Protein AF-A0A7S1UVI8-F1 (afdb_monomer_lite)

pLDDT: mean 78.13, std 18.06, range [33.91, 96.12]

Secondary structure (DSSP, 8-state):
-EE-HHHHHT-HHHHHHTS-HHHHHH-SS-S-EE-GGGHHHHHHHHHHHHHHSSHHHHHHHTTHHHHHHHHHHHT-HHHHHHHHHHH-TTS-HHHHHHHHHHHHHHHHHHHHHHHHHHHHHHHTSTTSTT--SS-HHHHHHHHHHHHHHHHHHHS--S---------------

Organism: NCBI:txid210454

Radius of gyration: 31.73 Å; chains: 1; bounding box: 91×33×79 Å

Foldseek 3Di:
DFDAPVVQVVVPCCCVPPADPVNVVVCPRPDTGDDPLCVVLVVVLVVLLDVQQALVLCVVQPPCSLVVSLVVSLPDPVSLVSQVVSVDDPDDPVVSNVVVNVVSVVVNVVVNVVNVVVSCCADVDCPHPPRDVDDPVVVVVVVVVVVVVVVCVVPPPDDDDDDDDDDDDDDDD

Sequence (173 aa):
MRVFHDRAVLDEEYMRECYSLFHRMINNGWLTLVSKALFPFGRNLMRKIRDVCNDKAIRQHGNQSSIKAFEQLMGDSQLEEQFYLAHGDGVGRPLKRKVYCKLVKKVFHARFGAEFDKFKEKHTGRHVKGCQDLPFRLQLRAMTQKGTVENAKRHGHGEDDNDKKRPAKRKKG

Structure (mmCIF, N/CA/C/O backbone):
data_AF-A0A7S1UVI8-F1
#
_entry.id   AF-A0A7S1UVI8-F1
#
loop_
_atom_site.group_PDB
_atom_site.id
_atom_site.type_symbol
_atom_site.label_atom_id
_atom_site.label_alt_id
_atom_site.label_comp_id
_atom_site.label_asym_id
_atom_site.label_entity_id
_atom_site.label_seq_id
_atom_site.pdbx_PDB_ins_code
_atom_site.Cartn_x
_atom_site.Cartn_y
_atom_site.Cartn_z
_atom_site.occupancy
_atom_site.B_iso_or_equiv
_atom_site.auth_seq_id
_atom_site.auth_comp_id
_atom_site.auth_asym_id
_atom_site.auth_atom_id
_atom_site.pdbx_PDB_model_num
ATOM 1 N N . MET A 1 1 ? 7.425 3.799 -14.197 1.00 76.56 1 MET A N 1
ATOM 2 C CA . MET A 1 1 ? 6.435 3.014 -13.414 1.00 76.56 1 MET A CA 1
ATOM 3 C C . MET A 1 1 ? 5.403 2.318 -14.281 1.00 76.56 1 MET A C 1
ATOM 5 O O . MET A 1 1 ? 5.072 1.193 -13.953 1.00 76.56 1 MET A O 1
ATOM 9 N N . ARG A 1 2 ? 4.863 2.959 -15.322 1.00 83.56 2 ARG A N 1
ATOM 10 C CA . ARG A 1 2 ? 3.856 2.341 -16.189 1.00 83.56 2 ARG A CA 1
ATOM 11 C C . ARG A 1 2 ? 4.488 1.359 -17.181 1.00 83.56 2 ARG A C 1
ATOM 13 O O . ARG A 1 2 ? 5.588 1.617 -17.661 1.00 83.56 2 ARG A O 1
ATOM 20 N N . VAL A 1 3 ? 3.773 0.282 -17.481 1.00 82.81 3 VAL A N 1
ATOM 21 C CA . VAL A 1 3 ? 4.063 -0.662 -18.568 1.00 82.81 3 VAL A CA 1
ATOM 22 C C . VAL A 1 3 ? 2.947 -0.541 -19.604 1.00 82.81 3 VAL A C 1
ATOM 24 O O . VAL A 1 3 ? 1.803 -0.242 -19.256 1.00 82.81 3 VAL A O 1
ATOM 27 N N . PHE A 1 4 ? 3.286 -0.698 -20.880 1.00 82.00 4 PHE A N 1
ATOM 28 C CA . PHE A 1 4 ? 2.301 -0.720 -21.956 1.00 82.00 4 PHE A CA 1
ATOM 29 C C . PHE A 1 4 ? 1.754 -2.137 -22.150 1.00 82.00 4 PHE A C 1
ATOM 31 O O . PHE A 1 4 ? 2.448 -3.118 -21.888 1.00 82.00 4 PHE A O 1
ATOM 38 N N . HIS A 1 5 ? 0.488 -2.240 -22.549 1.00 81.81 5 HIS A N 1
ATOM 39 C CA . HIS A 1 5 ? -0.203 -3.524 -22.638 1.00 81.81 5 HIS A CA 1
ATOM 40 C C . HIS A 1 5 ? 0.432 -4.467 -23.667 1.00 81.81 5 HIS A C 1
ATOM 42 O O . HIS A 1 5 ? 0.654 -5.631 -23.357 1.00 81.81 5 HIS A O 1
ATOM 48 N N . ASP A 1 6 ? 0.800 -3.936 -24.831 1.00 82.75 6 ASP A N 1
ATOM 49 C CA . ASP A 1 6 ? 1.544 -4.631 -25.888 1.00 82.75 6 ASP A CA 1
ATOM 50 C C . ASP A 1 6 ? 2.817 -5.311 -25.361 1.00 82.75 6 ASP A C 1
ATOM 52 O O . ASP A 1 6 ? 3.068 -6.472 -25.658 1.00 82.75 6 ASP A O 1
ATOM 56 N N . ARG A 1 7 ? 3.586 -4.628 -24.507 1.00 82.31 7 ARG A N 1
ATOM 57 C CA . ARG A 1 7 ? 4.802 -5.183 -23.896 1.00 82.31 7 ARG A CA 1
ATOM 58 C C . ARG A 1 7 ? 4.503 -6.180 -22.787 1.00 82.31 7 ARG A C 1
ATOM 60 O O . ARG A 1 7 ? 5.227 -7.153 -22.636 1.00 82.31 7 ARG A O 1
ATOM 6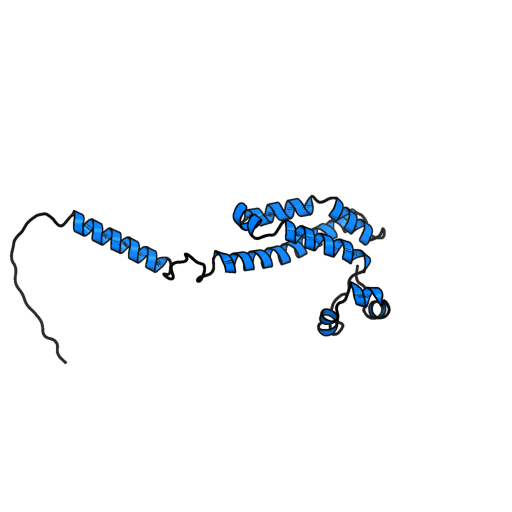7 N N . ALA A 1 8 ? 3.461 -5.931 -22.000 1.00 84.56 8 ALA A N 1
ATOM 68 C CA . ALA A 1 8 ? 3.094 -6.799 -20.889 1.00 84.56 8 ALA A CA 1
ATOM 69 C C . ALA A 1 8 ? 2.558 -8.156 -21.357 1.00 84.56 8 ALA A C 1
ATOM 71 O O . ALA A 1 8 ? 2.849 -9.159 -20.722 1.00 84.56 8 ALA A O 1
ATOM 72 N N . VAL A 1 9 ? 1.793 -8.198 -22.454 1.00 84.75 9 VAL A N 1
ATOM 73 C CA . VAL A 1 9 ? 1.234 -9.448 -23.001 1.00 84.75 9 VAL A CA 1
ATOM 74 C C . VAL A 1 9 ? 2.329 -10.385 -23.515 1.00 84.75 9 VAL A C 1
ATOM 76 O O . VAL A 1 9 ? 2.151 -11.598 -23.465 1.00 84.75 9 VAL A O 1
ATOM 79 N N . LEU A 1 10 ? 3.463 -9.833 -23.954 1.00 88.12 10 LEU A N 1
ATOM 80 C CA . LEU A 1 10 ? 4.633 -10.597 -24.393 1.00 88.12 10 LEU A CA 1
ATOM 81 C C . LEU A 1 10 ? 5.492 -11.120 -23.227 1.00 88.12 10 LEU A C 1
ATOM 83 O O . LEU A 1 10 ? 6.347 -11.974 -23.439 1.00 88.12 10 LEU A O 1
ATOM 87 N N . ASP A 1 11 ? 5.287 -10.618 -22.006 1.00 89.75 11 ASP A N 1
ATOM 88 C CA . ASP A 1 11 ? 6.005 -11.045 -20.803 1.00 89.75 11 ASP A CA 1
ATOM 89 C C . ASP A 1 11 ? 5.161 -12.080 -20.039 1.00 89.75 11 ASP A C 1
ATOM 91 O O . ASP A 1 11 ? 4.294 -11.745 -19.225 1.00 89.75 11 ASP A O 1
ATOM 95 N N . GLU A 1 12 ? 5.398 -13.365 -20.319 1.00 89.81 12 GLU A N 1
ATOM 96 C CA . GLU A 1 12 ? 4.655 -14.473 -19.703 1.00 89.81 12 GLU A CA 1
ATOM 97 C C . GLU A 1 12 ? 4.730 -14.457 -18.171 1.00 89.81 12 GLU A C 1
ATOM 99 O O . GLU A 1 12 ? 3.744 -14.741 -17.482 1.00 89.81 12 GLU A O 1
ATOM 104 N N . GLU A 1 13 ? 5.887 -14.091 -17.620 1.00 90.44 13 GLU A N 1
ATOM 105 C CA . GLU A 1 13 ? 6.100 -14.032 -16.179 1.00 90.44 13 GLU A CA 1
ATOM 106 C C . GLU A 1 13 ? 5.288 -12.892 -15.557 1.00 90.44 13 GLU A C 1
ATOM 108 O O . GLU A 1 13 ? 4.623 -13.078 -14.535 1.00 90.44 13 GLU A O 1
ATOM 113 N N . TYR A 1 14 ? 5.251 -11.725 -16.203 1.00 90.19 14 TYR A N 1
ATOM 114 C CA . TYR A 1 14 ? 4.387 -10.620 -15.800 1.00 90.19 14 TYR A CA 1
ATOM 115 C C . TYR A 1 14 ? 2.908 -11.011 -15.829 1.00 90.19 14 TYR A C 1
ATOM 117 O O . TYR A 1 14 ? 2.171 -10.761 -14.870 1.00 90.19 14 TYR A O 1
ATOM 125 N N . MET A 1 15 ? 2.461 -11.653 -16.905 1.00 88.25 15 MET A N 1
ATOM 126 C CA . MET A 1 15 ? 1.067 -12.072 -17.055 1.00 88.25 15 MET A CA 1
ATOM 127 C C . MET A 1 15 ? 0.660 -13.093 -15.992 1.00 88.25 15 MET A C 1
ATOM 129 O O . MET A 1 15 ? -0.465 -13.054 -15.493 1.00 88.25 15 MET A O 1
ATOM 133 N N . ARG A 1 16 ? 1.579 -13.976 -15.599 1.00 88.00 16 ARG A N 1
ATOM 134 C CA . ARG A 1 16 ? 1.343 -14.972 -14.554 1.00 88.00 16 ARG A CA 1
ATOM 135 C C . ARG A 1 16 ? 1.362 -14.369 -13.149 1.00 88.00 16 ARG A C 1
ATOM 137 O O . ARG A 1 16 ? 0.502 -14.698 -12.336 1.00 88.00 16 ARG A O 1
ATOM 144 N N . GLU A 1 17 ? 2.320 -13.497 -12.850 1.00 87.31 17 GLU A N 1
ATOM 145 C CA . GLU A 1 17 ? 2.631 -13.095 -11.468 1.00 87.31 17 GLU A CA 1
ATOM 146 C C . GLU A 1 17 ? 2.129 -11.701 -11.080 1.00 87.31 17 GLU A C 1
ATOM 148 O O . GLU A 1 17 ? 1.976 -11.397 -9.893 1.00 87.31 17 GLU A O 1
ATOM 153 N N . CYS A 1 18 ? 1.884 -10.840 -12.067 1.00 86.50 18 CYS A N 1
ATOM 154 C CA . CYS A 1 18 ? 1.569 -9.427 -11.867 1.00 86.50 18 CYS A CA 1
ATOM 155 C C . CYS A 1 18 ? 0.162 -9.051 -12.355 1.00 86.50 18 CYS A C 1
ATOM 157 O O . CYS A 1 18 ? -0.424 -8.092 -11.845 1.00 86.50 18 CYS A O 1
ATOM 159 N N . TYR A 1 19 ? -0.415 -9.803 -13.299 1.00 85.31 19 TYR A N 1
ATOM 160 C CA . TYR A 1 19 ? -1.673 -9.439 -13.953 1.00 85.31 19 TYR A CA 1
ATOM 161 C C . TYR A 1 19 ? -2.669 -10.608 -14.035 1.00 85.31 19 TYR A C 1
ATOM 163 O O . TYR A 1 19 ? -2.811 -11.291 -15.047 1.00 85.31 19 TYR A O 1
ATOM 171 N N . SER A 1 20 ? -3.396 -10.824 -12.932 1.00 82.56 20 SER A N 1
ATOM 172 C CA . SER A 1 20 ? -4.348 -11.935 -12.789 1.00 82.56 20 SER A CA 1
ATOM 173 C C . SER A 1 20 ? -5.386 -11.998 -13.918 1.00 82.56 20 SER A C 1
ATOM 175 O O . SER A 1 20 ? -5.755 -10.983 -14.508 1.00 82.56 20 SER A O 1
ATOM 177 N N . LEU A 1 21 ? -5.902 -13.202 -14.204 1.00 81.81 21 LEU A N 1
ATOM 178 C CA . LEU A 1 21 ? -6.955 -13.401 -15.215 1.00 81.81 21 LEU A CA 1
ATOM 179 C C . LEU A 1 21 ? -8.178 -12.510 -14.962 1.00 81.81 21 LEU A C 1
ATOM 181 O O . LEU A 1 21 ? -8.680 -11.878 -15.881 1.00 81.81 21 LEU A O 1
ATOM 185 N N . PHE A 1 22 ? -8.595 -12.389 -13.704 1.00 83.19 22 PHE A N 1
ATOM 186 C CA . PHE A 1 22 ? -9.696 -11.514 -13.314 1.00 83.19 22 PHE A CA 1
ATOM 187 C C . PHE A 1 22 ? -9.433 -10.044 -13.666 1.00 83.19 22 PHE A C 1
ATOM 189 O O . PHE A 1 22 ? -10.274 -9.393 -14.283 1.00 83.19 22 PHE A O 1
ATOM 196 N N . HIS A 1 23 ? -8.247 -9.521 -13.331 1.00 79.12 23 HIS A N 1
ATOM 197 C CA . HIS A 1 23 ? -7.894 -8.153 -13.700 1.00 79.12 23 HIS A CA 1
ATOM 198 C C . HIS A 1 23 ? -7.785 -7.987 -15.213 1.00 79.12 23 HIS A C 1
ATOM 200 O O . HIS A 1 23 ? -8.171 -6.936 -15.700 1.00 79.12 23 HIS A O 1
ATOM 206 N N . ARG A 1 24 ? -7.329 -9.005 -15.951 1.00 79.62 24 ARG A N 1
ATOM 207 C CA . ARG A 1 24 ? -7.318 -9.011 -17.422 1.00 79.62 24 ARG A CA 1
ATOM 208 C C . ARG A 1 24 ? -8.713 -8.902 -18.018 1.00 79.62 24 ARG A C 1
ATOM 210 O O . ARG A 1 24 ? -8.903 -8.134 -18.946 1.00 79.62 24 ARG A O 1
ATOM 217 N N . MET A 1 25 ? -9.675 -9.632 -17.463 1.00 80.44 25 MET A N 1
ATOM 218 C CA . MET A 1 25 ? -11.058 -9.619 -17.940 1.00 80.44 25 MET A CA 1
ATOM 219 C C . MET A 1 25 ? -11.768 -8.291 -17.665 1.00 80.44 25 MET A C 1
ATOM 221 O O . MET A 1 25 ? -12.533 -7.829 -18.499 1.00 80.44 25 MET A O 1
ATOM 225 N N . ILE A 1 26 ? -11.526 -7.671 -16.506 1.00 77.69 26 ILE A N 1
ATOM 226 C CA . ILE A 1 26 ? -12.121 -6.364 -16.167 1.00 77.69 26 ILE A CA 1
ATOM 227 C C . ILE A 1 26 ? -11.434 -5.234 -16.927 1.00 77.69 26 ILE A C 1
ATOM 229 O O . ILE A 1 26 ? -12.041 -4.222 -17.281 1.00 77.69 26 ILE A O 1
ATOM 233 N N . ASN A 1 27 ? -10.135 -5.382 -17.142 1.00 73.56 27 ASN A N 1
ATOM 234 C CA . ASN A 1 27 ? -9.339 -4.411 -17.847 1.00 73.56 27 ASN A CA 1
ATOM 235 C C . ASN A 1 27 ? -9.521 -4.615 -19.355 1.00 73.56 27 ASN A C 1
ATOM 237 O O . ASN A 1 27 ? -8.699 -5.252 -20.005 1.00 73.56 27 ASN A O 1
ATOM 241 N N . ASN A 1 28 ? -10.563 -4.001 -19.916 1.00 66.62 28 ASN A N 1
ATOM 242 C CA . ASN A 1 28 ? -10.825 -3.903 -21.360 1.00 66.62 28 ASN A CA 1
ATOM 243 C C . ASN A 1 28 ? -9.727 -3.134 -22.149 1.00 66.62 28 ASN A C 1
ATOM 245 O O . ASN A 1 28 ? -10.020 -2.509 -23.163 1.00 66.62 28 ASN A O 1
ATOM 249 N N . GLY A 1 29 ? -8.476 -3.097 -21.671 1.00 60.88 29 GLY A N 1
ATOM 250 C CA . GLY A 1 29 ? -7.336 -2.389 -22.264 1.00 60.88 29 GLY A CA 1
ATOM 251 C C . GLY A 1 29 ? -7.053 -0.991 -21.693 1.00 60.88 29 GLY A C 1
ATOM 252 O O . GLY A 1 29 ? -6.148 -0.317 -22.176 1.00 60.88 29 GLY A O 1
ATOM 253 N N . TRP A 1 30 ? -7.789 -0.540 -20.669 1.00 63.19 30 TRP A N 1
ATOM 254 C CA . TRP A 1 30 ? -7.777 0.858 -20.195 1.00 63.19 30 TRP A CA 1
ATOM 255 C C . TRP A 1 30 ? -7.029 1.084 -18.871 1.00 63.19 30 TRP A C 1
ATOM 257 O O . TRP A 1 30 ? -6.681 2.217 -18.533 1.00 63.19 30 TRP A O 1
ATOM 267 N N . LEU A 1 31 ? -6.766 0.035 -18.091 1.00 66.25 31 LEU A N 1
ATOM 268 C CA . LEU A 1 31 ? -6.055 0.144 -16.820 1.00 66.25 31 LEU A CA 1
ATOM 269 C C . LEU A 1 31 ? -4.545 0.250 -17.056 1.00 66.25 31 LEU A C 1
ATOM 271 O O . LEU A 1 31 ? -3.935 -0.529 -17.789 1.00 66.25 31 LEU A O 1
ATOM 275 N N . THR A 1 32 ? -3.931 1.205 -16.361 1.00 72.19 32 THR A N 1
ATOM 276 C CA . THR A 1 32 ? -2.483 1.420 -16.368 1.00 72.19 32 THR A CA 1
ATOM 277 C C . THR A 1 32 ? -1.770 0.257 -15.674 1.00 72.19 32 THR A C 1
ATOM 279 O O . THR A 1 32 ? -1.873 0.098 -14.458 1.00 72.19 32 THR A O 1
ATOM 282 N N . LEU A 1 33 ? -1.013 -0.530 -16.442 1.00 85.81 33 LEU A N 1
ATOM 283 C CA . LEU A 1 33 ? -0.143 -1.583 -15.919 1.00 85.81 33 LEU A CA 1
ATOM 284 C C . LEU A 1 33 ? 1.083 -0.978 -15.230 1.00 85.81 33 LEU A C 1
ATOM 286 O O . LEU A 1 33 ? 1.586 0.074 -15.632 1.00 85.81 33 LEU A O 1
ATOM 290 N N . VAL A 1 34 ? 1.574 -1.642 -14.187 1.00 87.69 34 VAL A N 1
ATOM 291 C CA . VAL A 1 34 ? 2.700 -1.174 -13.363 1.00 87.69 34 VAL A CA 1
ATOM 292 C C . VAL A 1 34 ? 3.912 -2.073 -13.580 1.00 87.69 34 VAL A C 1
ATOM 294 O O . VAL A 1 34 ? 3.756 -3.267 -13.792 1.00 87.69 34 VAL A O 1
ATOM 297 N N . SER A 1 35 ? 5.119 -1.516 -13.519 1.00 88.69 35 SER A N 1
ATOM 298 C CA . SER A 1 35 ? 6.378 -2.250 -13.666 1.00 88.69 35 SER A CA 1
ATOM 299 C C . SER A 1 35 ? 6.477 -3.404 -12.675 1.00 88.69 35 SER A C 1
ATOM 301 O O . SER A 1 35 ? 6.215 -3.220 -11.483 1.00 88.69 35 SER A O 1
ATOM 303 N N . LYS A 1 36 ? 6.936 -4.562 -13.162 1.00 89.81 36 LYS A N 1
ATOM 304 C CA . LYS A 1 36 ? 7.219 -5.763 -12.366 1.00 89.81 36 LYS A CA 1
ATOM 305 C C . LYS A 1 36 ? 8.087 -5.456 -11.141 1.00 89.81 36 LYS A C 1
ATOM 307 O O . LYS A 1 36 ? 7.812 -5.952 -10.052 1.00 89.81 36 LYS A O 1
ATOM 312 N N . ALA A 1 37 ? 9.065 -4.560 -11.291 1.00 90.31 37 ALA A N 1
ATOM 313 C CA . ALA A 1 37 ? 9.977 -4.154 -10.220 1.00 90.31 37 ALA A CA 1
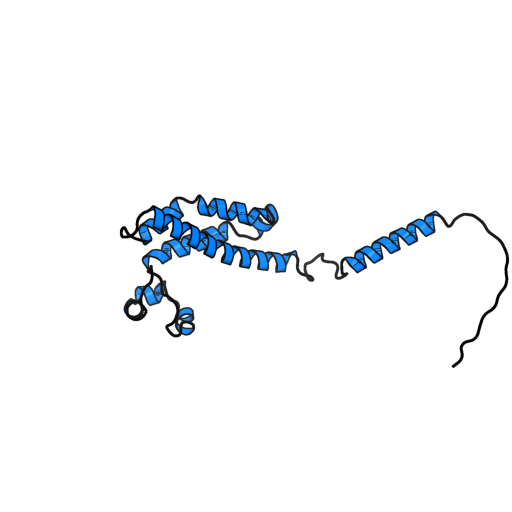ATOM 314 C C . ALA A 1 37 ? 9.263 -3.571 -8.984 1.00 90.31 37 ALA A C 1
ATOM 316 O O . ALA A 1 37 ? 9.778 -3.657 -7.873 1.00 90.31 37 ALA A O 1
ATOM 317 N N . LEU A 1 38 ? 8.060 -3.008 -9.146 1.00 90.94 38 LEU A N 1
ATOM 318 C CA . LEU A 1 38 ? 7.291 -2.408 -8.050 1.00 90.94 38 LEU A CA 1
ATOM 319 C C . LEU A 1 38 ? 6.409 -3.408 -7.296 1.00 90.94 38 LEU A C 1
ATOM 321 O O . LEU A 1 38 ? 5.913 -3.078 -6.218 1.00 90.94 38 LEU A O 1
ATOM 325 N N . PHE A 1 39 ? 6.196 -4.617 -7.818 1.00 90.94 39 PHE A N 1
ATOM 326 C CA . PHE A 1 39 ? 5.328 -5.609 -7.178 1.00 90.94 39 PHE A CA 1
ATOM 327 C C . PHE A 1 39 ? 5.850 -6.102 -5.821 1.00 90.94 39 PHE A C 1
ATOM 329 O O . PHE A 1 39 ? 5.039 -6.192 -4.896 1.00 90.94 39 PHE A O 1
ATOM 336 N N . PRO A 1 40 ? 7.155 -6.388 -5.634 1.00 92.19 40 PRO A N 1
ATOM 337 C CA . PRO A 1 40 ? 7.700 -6.712 -4.315 1.00 92.19 40 PRO A CA 1
ATOM 338 C C . PRO A 1 40 ? 7.403 -5.624 -3.276 1.00 92.19 40 PRO A C 1
ATOM 340 O O . PRO A 1 40 ? 6.854 -5.929 -2.215 1.00 92.19 40 PRO A O 1
ATOM 343 N N . PHE A 1 41 ? 7.655 -4.358 -3.627 1.00 94.25 41 PHE A N 1
ATOM 344 C CA . PHE A 1 41 ? 7.316 -3.203 -2.796 1.00 94.25 41 PHE A CA 1
ATOM 345 C C . PHE A 1 41 ? 5.811 -3.147 -2.492 1.00 94.25 41 PHE A C 1
ATOM 347 O O . PHE A 1 41 ? 5.419 -3.059 -1.331 1.00 94.25 41 PHE A O 1
ATOM 354 N N . GLY A 1 42 ? 4.952 -3.259 -3.511 1.00 93.31 42 GLY A N 1
ATOM 355 C CA . GLY A 1 42 ? 3.499 -3.205 -3.343 1.00 93.31 42 GLY A CA 1
ATOM 356 C C . GLY A 1 42 ? 2.956 -4.315 -2.437 1.00 93.31 42 GLY A C 1
ATOM 357 O O . GLY A 1 42 ? 2.117 -4.058 -1.573 1.00 93.31 42 GLY A O 1
ATOM 358 N N . ARG A 1 43 ? 3.470 -5.544 -2.574 1.00 93.25 43 ARG A N 1
ATOM 359 C CA . ARG A 1 43 ? 3.114 -6.676 -1.702 1.00 93.25 43 ARG A CA 1
ATOM 360 C C . ARG A 1 43 ? 3.543 -6.432 -0.258 1.00 93.25 43 ARG A C 1
ATOM 362 O O . ARG A 1 43 ? 2.761 -6.704 0.652 1.00 93.25 43 ARG A O 1
ATOM 369 N N . ASN A 1 44 ? 4.752 -5.911 -0.049 1.00 95.38 44 ASN A N 1
ATOM 370 C CA . ASN A 1 44 ? 5.253 -5.599 1.286 1.00 95.38 44 ASN A CA 1
ATOM 371 C C . ASN A 1 44 ? 4.452 -4.459 1.936 1.00 95.38 44 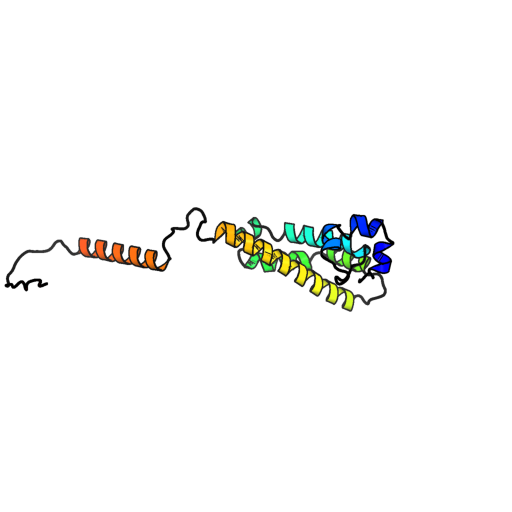ASN A C 1
ATOM 373 O O . ASN A 1 44 ? 3.983 -4.607 3.061 1.00 95.38 44 ASN A O 1
ATOM 377 N N . LEU A 1 45 ? 4.183 -3.377 1.196 1.00 95.75 45 LEU A N 1
ATOM 378 C CA . LEU A 1 45 ? 3.337 -2.261 1.632 1.00 95.75 45 LEU A CA 1
ATOM 379 C C . LEU A 1 45 ? 1.960 -2.750 2.099 1.00 95.75 45 LEU A C 1
ATOM 381 O O . LEU A 1 45 ? 1.518 -2.425 3.198 1.00 95.75 45 LEU A O 1
ATOM 385 N N . MET A 1 46 ? 1.289 -3.570 1.287 1.00 94.69 46 MET A N 1
ATOM 386 C CA . MET A 1 46 ? -0.039 -4.102 1.611 1.00 94.69 46 MET A CA 1
ATOM 387 C C . MET A 1 46 ? -0.032 -5.031 2.829 1.00 94.69 46 MET A C 1
ATOM 389 O O . MET A 1 46 ? -1.008 -5.049 3.581 1.00 94.69 46 MET A O 1
ATOM 393 N N . ARG A 1 47 ? 1.047 -5.799 3.025 1.00 95.06 47 ARG A N 1
ATOM 394 C CA . ARG A 1 47 ? 1.242 -6.641 4.211 1.00 95.06 47 ARG A CA 1
ATOM 395 C C . ARG A 1 47 ? 1.402 -5.780 5.460 1.00 95.06 47 ARG A C 1
ATOM 397 O O . ARG A 1 47 ? 0.586 -5.897 6.362 1.00 95.06 47 ARG A O 1
ATOM 404 N N . LYS A 1 48 ? 2.349 -4.837 5.448 1.00 94.94 48 LYS A N 1
ATOM 405 C CA . LYS A 1 48 ? 2.598 -3.931 6.578 1.00 94.94 48 LYS A CA 1
ATOM 406 C C . LYS A 1 48 ? 1.349 -3.147 6.962 1.00 94.94 48 LYS A C 1
ATOM 408 O O . LYS A 1 48 ? 1.012 -3.099 8.137 1.00 94.94 48 LYS A O 1
ATOM 413 N N . ILE A 1 49 ? 0.606 -2.618 5.982 1.00 94.38 49 ILE A N 1
ATOM 414 C CA . ILE A 1 49 ? -0.677 -1.943 6.232 1.00 94.38 49 ILE A CA 1
ATOM 415 C C . ILE A 1 49 ? -1.658 -2.861 6.963 1.00 94.38 49 ILE A C 1
ATOM 417 O O . ILE A 1 49 ? -2.306 -2.410 7.898 1.00 94.38 49 ILE A O 1
ATOM 421 N N . ARG A 1 50 ? -1.786 -4.128 6.557 1.00 91.56 50 ARG A N 1
ATOM 422 C CA . ARG A 1 50 ? -2.681 -5.091 7.218 1.00 91.56 50 ARG A CA 1
ATOM 423 C C . ARG A 1 50 ? -2.262 -5.360 8.662 1.00 91.56 50 ARG A C 1
ATOM 425 O O . ARG A 1 50 ? -3.124 -5.480 9.526 1.00 91.56 50 ARG A O 1
ATOM 432 N N . ASP A 1 51 ? -0.961 -5.429 8.910 1.00 91.75 51 ASP A N 1
ATOM 433 C CA . ASP A 1 51 ? -0.424 -5.705 10.239 1.00 91.75 51 ASP A CA 1
ATOM 434 C C . ASP A 1 51 ? -0.688 -4.536 11.198 1.00 91.75 51 ASP A C 1
ATOM 436 O O . ASP A 1 51 ? -1.046 -4.764 12.352 1.00 91.75 51 ASP A O 1
ATOM 440 N N . VAL A 1 52 ? -0.604 -3.290 10.716 1.00 90.75 52 VAL A N 1
ATOM 441 C CA . VAL A 1 52 ? -0.849 -2.086 11.536 1.00 90.75 52 VAL A CA 1
ATOM 442 C C . VAL A 1 52 ? -2.321 -1.646 11.566 1.00 90.75 52 VAL A C 1
ATOM 444 O O . VAL A 1 52 ? -2.766 -1.041 12.539 1.00 90.75 52 VAL A O 1
ATOM 447 N N . CYS A 1 53 ? -3.101 -1.965 10.530 1.00 87.81 53 CYS A N 1
ATOM 448 C CA . CYS A 1 53 ? -4.524 -1.633 10.406 1.00 87.81 53 CYS A CA 1
ATOM 449 C C . CYS A 1 53 ? -5.377 -2.887 10.618 1.00 87.81 53 CYS A C 1
ATOM 451 O O . CYS A 1 53 ? -5.841 -3.504 9.658 1.00 87.81 53 CYS A O 1
ATOM 453 N N . ASN A 1 54 ? -5.593 -3.264 11.876 1.00 86.56 54 ASN A N 1
ATOM 454 C CA . ASN A 1 54 ? -6.421 -4.415 12.232 1.00 86.56 54 ASN A CA 1
ATOM 455 C C . ASN A 1 54 ? -7.459 -4.065 13.314 1.00 86.56 54 ASN A C 1
ATOM 457 O O . ASN A 1 54 ? -7.350 -3.048 14.001 1.00 86.56 54 ASN A O 1
ATOM 461 N N . ASP A 1 55 ? -8.467 -4.932 13.469 1.00 88.00 55 ASP A N 1
ATOM 462 C CA . ASP A 1 55 ? -9.572 -4.765 14.430 1.00 88.00 55 ASP A CA 1
ATOM 463 C C . ASP A 1 55 ? -9.058 -4.480 15.850 1.00 88.00 55 ASP A C 1
ATOM 465 O O . ASP A 1 55 ? -9.553 -3.580 16.523 1.00 88.00 55 ASP A O 1
ATOM 469 N N . LYS A 1 56 ? -8.002 -5.184 16.282 1.00 87.69 56 LYS A N 1
ATOM 470 C CA . LYS A 1 56 ? -7.399 -5.023 17.611 1.00 87.69 56 LYS A CA 1
ATOM 471 C C . LYS A 1 56 ? -6.810 -3.623 17.800 1.00 87.69 56 LYS A C 1
ATOM 473 O O . LYS A 1 56 ? -7.076 -2.993 18.822 1.00 87.69 56 LYS A O 1
ATOM 478 N N . ALA A 1 57 ? -6.066 -3.118 16.818 1.00 86.25 57 ALA A N 1
ATOM 479 C CA . ALA A 1 57 ? -5.494 -1.774 16.854 1.00 86.25 57 ALA A CA 1
ATOM 480 C C . ALA A 1 57 ? -6.586 -0.692 16.896 1.00 86.25 57 ALA A C 1
ATOM 482 O O . ALA A 1 57 ? -6.473 0.274 17.655 1.00 86.25 57 ALA A O 1
ATOM 483 N N . ILE A 1 58 ? -7.674 -0.881 16.139 1.00 89.69 58 ILE A N 1
ATOM 484 C CA . ILE A 1 58 ? -8.821 0.037 16.139 1.00 89.69 58 ILE A CA 1
ATOM 485 C C . ILE A 1 58 ? -9.524 0.024 17.504 1.00 89.69 58 ILE A C 1
ATOM 487 O O . ILE A 1 58 ? -9.821 1.093 18.031 1.00 89.69 58 ILE A O 1
ATOM 491 N N . ARG A 1 59 ? -9.724 -1.140 18.139 1.00 88.00 59 ARG A N 1
ATOM 492 C CA . ARG A 1 59 ? -10.291 -1.209 19.503 1.00 88.00 59 ARG A CA 1
ATOM 493 C C . ARG A 1 59 ? -9.418 -0.521 20.540 1.00 88.00 59 ARG A C 1
ATOM 495 O O . ARG A 1 59 ? -9.934 0.173 21.406 1.00 88.00 59 ARG A O 1
ATOM 502 N N . GLN A 1 60 ? -8.108 -0.740 20.469 1.00 88.94 60 GLN A N 1
ATOM 503 C CA . GLN A 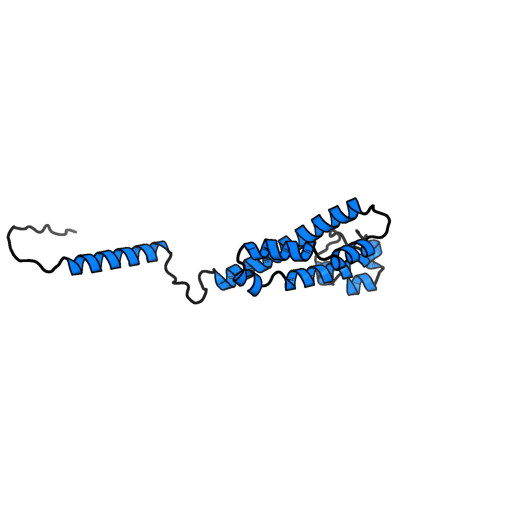1 60 ? -7.176 -0.263 21.485 1.00 88.94 60 GLN A CA 1
ATOM 504 C C . GLN A 1 60 ? -6.951 1.252 21.415 1.00 88.94 60 GLN A C 1
ATOM 506 O O . GLN A 1 60 ? -6.722 1.892 22.440 1.00 88.94 60 GLN A O 1
ATOM 511 N N . HIS A 1 61 ? -6.972 1.832 20.214 1.00 86.69 61 HIS A N 1
ATOM 512 C CA . HIS A 1 61 ? -6.591 3.232 20.004 1.00 86.69 61 HIS A CA 1
ATOM 513 C C . HIS A 1 61 ? -7.704 4.102 19.408 1.00 86.69 61 HIS A C 1
ATOM 515 O O . HIS A 1 61 ? -7.519 5.313 19.274 1.00 86.69 61 HIS A O 1
ATOM 521 N N . GLY A 1 62 ? -8.853 3.527 19.048 1.00 84.62 62 GLY A N 1
ATOM 522 C CA . GLY A 1 62 ? -9.969 4.252 18.445 1.00 84.62 62 GLY A CA 1
ATOM 523 C C . GLY A 1 62 ? -9.524 5.050 17.222 1.00 84.62 62 GLY A C 1
ATOM 524 O O . GLY A 1 62 ? -8.794 4.551 16.364 1.00 84.62 62 GLY A O 1
ATOM 525 N N . ASN A 1 63 ? -9.897 6.328 17.171 1.00 81.69 63 ASN A N 1
ATOM 526 C CA . ASN A 1 63 ? -9.544 7.229 16.068 1.00 81.69 63 ASN A CA 1
ATOM 527 C C . ASN A 1 63 ? -8.024 7.440 15.910 1.00 81.69 63 ASN A C 1
ATOM 529 O O . ASN A 1 63 ? -7.546 7.643 14.792 1.00 81.69 63 ASN A O 1
ATOM 533 N N . GLN A 1 64 ? -7.252 7.326 16.999 1.00 89.31 64 GLN A N 1
ATOM 534 C CA . GLN A 1 64 ? -5.790 7.472 16.980 1.00 89.31 64 GLN A CA 1
ATOM 535 C C . GLN A 1 64 ? -5.076 6.284 16.320 1.00 89.31 64 GLN A C 1
ATOM 537 O O . GLN A 1 64 ? -3.898 6.392 15.985 1.00 89.31 64 GLN A O 1
ATOM 542 N N . SER A 1 65 ? -5.775 5.164 16.095 1.00 88.56 65 SER A N 1
ATOM 543 C CA . SER A 1 65 ? -5.218 4.008 15.379 1.00 88.56 65 SER A CA 1
ATOM 544 C C . SER A 1 65 ? -4.712 4.391 13.986 1.00 88.56 65 SER A C 1
ATOM 546 O O . SER A 1 65 ? -3.634 3.961 13.589 1.00 88.56 65 SER A O 1
ATOM 548 N N . SER A 1 66 ? -5.444 5.261 13.283 1.00 91.19 66 SER A N 1
ATOM 549 C CA . SER A 1 66 ? -5.091 5.730 11.941 1.00 91.19 66 SER A CA 1
ATOM 550 C C . SER A 1 66 ? -3.769 6.502 11.904 1.00 91.19 66 SER A C 1
ATOM 552 O O . SER A 1 66 ? -2.924 6.234 11.053 1.00 91.19 66 SER A O 1
ATOM 554 N N . ILE A 1 67 ? -3.575 7.432 12.841 1.00 92.56 67 ILE A N 1
ATOM 555 C CA . ILE A 1 67 ? -2.393 8.298 12.901 1.00 92.56 67 ILE A CA 1
ATOM 556 C C . ILE A 1 67 ? -1.166 7.455 13.244 1.00 92.56 67 ILE A C 1
ATOM 558 O O . ILE A 1 67 ? -0.199 7.454 12.487 1.00 92.56 67 ILE A O 1
ATOM 562 N N . LYS A 1 68 ? -1.254 6.643 14.305 1.00 91.94 68 LYS A N 1
ATOM 563 C CA . LYS A 1 68 ? -0.155 5.770 14.742 1.00 91.94 68 LYS A CA 1
ATOM 564 C C . LYS A 1 68 ? 0.261 4.769 13.666 1.00 91.94 68 LYS A C 1
ATOM 566 O O . LYS A 1 68 ? 1.448 4.593 13.408 1.00 91.94 68 LYS A O 1
ATOM 571 N N . ALA A 1 69 ? -0.711 4.130 13.016 1.00 93.12 69 ALA A N 1
ATOM 572 C CA . ALA A 1 69 ? -0.443 3.173 11.948 1.00 93.12 69 ALA A CA 1
ATOM 573 C C . ALA A 1 69 ? 0.224 3.840 10.736 1.00 93.12 69 ALA A C 1
ATOM 575 O O . ALA A 1 69 ? 1.124 3.263 10.124 1.00 93.12 69 ALA A O 1
ATOM 576 N N . PHE A 1 70 ? -0.191 5.064 10.396 1.00 94.56 70 PHE A N 1
ATOM 577 C CA . PHE A 1 70 ? 0.413 5.815 9.303 1.00 94.56 70 PHE A CA 1
ATOM 578 C C . PHE A 1 70 ? 1.844 6.260 9.627 1.00 94.56 70 PHE A C 1
ATOM 580 O O . PHE A 1 70 ? 2.728 6.108 8.787 1.00 94.56 70 PHE A O 1
ATOM 587 N N . GLU A 1 71 ? 2.094 6.762 10.838 1.00 94.25 71 GLU A N 1
ATOM 588 C CA . GLU A 1 71 ? 3.433 7.144 11.305 1.00 94.25 71 GLU A CA 1
ATOM 589 C C . GLU A 1 71 ? 4.392 5.954 11.303 1.00 94.25 71 GLU A C 1
ATOM 591 O O . GLU A 1 71 ? 5.497 6.060 10.772 1.00 94.25 71 GLU A O 1
ATOM 596 N N . GLN A 1 72 ? 3.944 4.798 11.803 1.00 93.62 72 GLN A N 1
ATOM 597 C CA . GLN A 1 72 ? 4.729 3.566 11.787 1.00 93.62 72 GLN A CA 1
ATOM 598 C C . GLN A 1 72 ? 5.113 3.154 10.360 1.00 93.62 72 GLN A C 1
ATOM 600 O O . GLN A 1 72 ? 6.253 2.773 10.110 1.00 93.62 72 GLN A O 1
ATOM 605 N N . LEU A 1 73 ? 4.178 3.256 9.414 1.00 94.75 73 LEU A N 1
ATOM 606 C CA . LEU A 1 73 ? 4.424 2.908 8.016 1.00 94.75 73 LEU A CA 1
ATOM 607 C C . LEU A 1 73 ? 5.359 3.907 7.318 1.00 94.75 73 LEU A C 1
ATOM 609 O O . LEU A 1 73 ? 6.186 3.519 6.496 1.00 94.75 73 LEU A O 1
ATOM 613 N N . MET A 1 74 ? 5.230 5.197 7.632 1.00 94.62 74 MET A N 1
ATOM 614 C CA . MET A 1 74 ? 6.067 6.258 7.067 1.00 94.62 74 MET A CA 1
ATOM 615 C C . MET A 1 74 ? 7.485 6.276 7.648 1.00 94.62 74 MET A C 1
ATOM 617 O O . MET A 1 74 ? 8.399 6.719 6.957 1.00 94.62 74 MET A O 1
ATOM 621 N N . GLY A 1 75 ? 7.673 5.796 8.880 1.00 93.50 75 GLY A N 1
ATOM 622 C CA . GLY A 1 75 ? 8.982 5.622 9.521 1.00 93.50 75 GLY A CA 1
ATOM 623 C C . GLY A 1 75 ? 9.743 4.369 9.075 1.00 93.50 75 GLY A C 1
ATOM 624 O O . GLY A 1 75 ? 10.845 4.115 9.555 1.00 93.50 75 GLY A O 1
ATOM 625 N N . ASP A 1 76 ? 9.174 3.571 8.173 1.00 94.38 76 ASP A N 1
ATOM 626 C CA . ASP A 1 76 ? 9.749 2.308 7.730 1.00 94.38 76 ASP A CA 1
ATOM 627 C C . ASP A 1 76 ? 10.812 2.502 6.635 1.00 94.38 76 ASP A C 1
ATOM 629 O O . ASP A 1 76 ? 10.516 2.516 5.435 1.00 94.38 76 ASP A O 1
ATOM 633 N N . SER A 1 77 ? 12.074 2.637 7.052 1.00 93.81 77 SER A N 1
ATOM 634 C CA . SER A 1 77 ? 13.207 2.857 6.140 1.00 93.81 77 SER A CA 1
ATOM 635 C C . SER A 1 77 ? 13.384 1.735 5.114 1.00 93.81 77 SER A C 1
ATOM 637 O O . SER A 1 77 ? 13.738 2.003 3.969 1.00 93.81 77 SER A O 1
ATOM 639 N N . GLN A 1 78 ? 13.098 0.482 5.490 1.00 93.94 78 GLN A N 1
ATOM 640 C CA . GLN A 1 78 ? 13.213 -0.659 4.575 1.00 93.94 78 GLN A CA 1
ATOM 641 C C . GLN A 1 78 ? 12.181 -0.582 3.448 1.00 93.94 78 GLN A C 1
ATOM 643 O O . GLN A 1 78 ? 12.467 -0.920 2.299 1.00 93.94 78 GLN A O 1
ATOM 648 N N . LEU A 1 79 ? 10.962 -0.151 3.768 1.00 94.50 79 LEU A N 1
ATOM 649 C CA . LEU A 1 79 ? 9.900 0.020 2.787 1.00 94.50 79 LEU A CA 1
ATOM 650 C C . LEU A 1 79 ? 10.216 1.162 1.809 1.00 94.50 79 LEU A C 1
ATOM 652 O O . LEU A 1 79 ? 9.965 1.027 0.609 1.00 94.50 79 LEU A O 1
ATOM 656 N N . GLU A 1 80 ? 10.793 2.257 2.308 1.00 94.19 80 GLU A N 1
ATOM 657 C CA . GLU A 1 80 ? 11.254 3.372 1.476 1.00 94.19 80 GLU A CA 1
ATOM 658 C C . GLU A 1 80 ? 12.403 2.947 0.549 1.00 94.19 80 GLU A C 1
ATOM 660 O O . GLU A 1 80 ? 12.371 3.229 -0.652 1.00 94.19 80 GLU A O 1
ATOM 665 N N . GLU A 1 81 ? 13.385 2.213 1.069 1.00 92.81 81 GLU A N 1
ATOM 666 C CA . GLU A 1 81 ? 14.520 1.718 0.289 1.00 92.81 81 GLU A CA 1
ATOM 667 C C . GLU A 1 81 ? 14.077 0.758 -0.822 1.00 92.81 81 GLU A C 1
ATOM 669 O O . GLU A 1 81 ? 14.477 0.922 -1.977 1.00 92.81 81 GLU A O 1
ATOM 674 N N . GLN A 1 82 ? 13.163 -0.171 -0.525 1.00 93.50 82 GLN A N 1
ATOM 675 C CA . GLN A 1 82 ? 12.570 -1.049 -1.539 1.00 93.50 82 GLN A CA 1
ATOM 676 C C . GLN A 1 82 ? 11.892 -0.264 -2.667 1.00 93.50 82 GLN A C 1
ATOM 678 O O . GLN A 1 82 ? 11.996 -0.644 -3.835 1.00 93.50 82 GLN A O 1
ATOM 683 N N . PHE A 1 83 ? 11.212 0.839 -2.343 1.00 93.44 83 PHE A N 1
ATOM 684 C CA . PHE A 1 83 ? 10.622 1.704 -3.360 1.00 93.44 83 PHE A CA 1
ATOM 685 C C . PHE A 1 83 ? 11.695 2.385 -4.219 1.00 93.44 83 PHE A C 1
ATOM 687 O O . PHE A 1 83 ? 11.525 2.499 -5.434 1.00 93.44 83 PHE A O 1
ATOM 694 N N . TYR A 1 84 ? 12.804 2.827 -3.621 1.00 92.19 84 TYR A N 1
ATOM 695 C CA . TYR A 1 84 ? 13.878 3.515 -4.345 1.00 92.19 84 TYR A CA 1
ATOM 696 C C . TYR A 1 84 ? 14.615 2.578 -5.297 1.00 92.19 84 TYR A C 1
ATOM 698 O O . TYR A 1 84 ? 14.844 2.967 -6.444 1.00 92.19 84 TYR A O 1
ATOM 706 N N . LEU A 1 85 ? 14.901 1.352 -4.851 1.00 90.25 85 LEU A N 1
ATOM 707 C CA . LEU A 1 85 ? 15.503 0.301 -5.672 1.00 90.25 85 LEU A CA 1
ATOM 708 C C . LEU A 1 85 ? 14.610 -0.048 -6.871 1.00 90.25 85 LEU A C 1
ATOM 710 O O . LEU A 1 85 ? 15.082 -0.127 -8.001 1.00 90.25 85 LEU A O 1
ATOM 714 N N . ALA A 1 86 ? 13.297 -0.162 -6.658 1.00 89.00 86 ALA A N 1
ATOM 715 C CA . ALA A 1 86 ? 12.343 -0.486 -7.718 1.00 89.00 86 ALA A CA 1
ATOM 716 C C . ALA A 1 86 ? 12.176 0.615 -8.785 1.00 89.00 86 ALA A C 1
ATOM 718 O O . ALA A 1 86 ? 11.650 0.351 -9.870 1.00 89.00 86 ALA A O 1
ATOM 719 N N . HIS A 1 87 ? 12.558 1.860 -8.483 1.00 82.06 87 HIS A N 1
ATOM 720 C CA . HIS A 1 87 ? 12.335 3.007 -9.364 1.00 82.06 87 HIS A CA 1
ATOM 721 C C . HIS A 1 87 ? 13.522 3.321 -10.292 1.00 82.06 87 HIS A C 1
ATOM 723 O O . HIS A 1 87 ? 13.344 4.102 -11.228 1.00 82.06 87 HIS A O 1
ATOM 729 N N . GLY A 1 88 ? 14.697 2.720 -10.052 1.00 78.69 88 GLY A N 1
ATOM 730 C CA . GLY A 1 88 ? 15.936 2.971 -10.804 1.00 78.69 88 GLY A CA 1
ATOM 731 C C . GLY A 1 88 ? 16.455 4.410 -10.670 1.00 78.69 88 GLY A C 1
ATOM 732 O O . GLY A 1 88 ? 15.823 5.248 -10.030 1.00 78.69 88 GLY A O 1
ATOM 733 N N . ASP A 1 89 ? 17.597 4.738 -11.273 1.00 77.50 89 ASP A N 1
ATOM 734 C CA . ASP A 1 89 ? 18.311 6.004 -11.004 1.00 77.50 89 ASP A CA 1
ATOM 735 C C . ASP A 1 89 ? 17.869 7.213 -11.838 1.00 77.50 89 ASP A C 1
ATOM 737 O O . ASP A 1 89 ? 18.278 8.337 -11.564 1.00 77.50 89 ASP A O 1
ATOM 741 N N . GLY A 1 90 ? 16.949 7.031 -12.788 1.00 76.94 90 GLY A N 1
ATOM 742 C CA . GLY A 1 90 ? 16.496 8.103 -13.688 1.00 76.94 90 GLY A CA 1
ATOM 743 C C . GLY A 1 90 ? 15.696 9.239 -13.030 1.00 76.94 90 GLY A C 1
ATOM 744 O O . GLY A 1 90 ? 15.321 10.192 -13.706 1.00 76.94 90 GLY A O 1
ATOM 745 N N . VAL A 1 91 ? 15.399 9.154 -11.728 1.00 80.88 91 VAL A N 1
ATOM 746 C CA . VAL A 1 91 ? 14.626 10.162 -10.985 1.00 80.88 91 VAL A CA 1
ATOM 747 C C . VAL A 1 91 ? 15.373 10.570 -9.718 1.00 80.88 91 VAL A C 1
ATOM 749 O O . VAL A 1 91 ? 15.737 9.728 -8.897 1.00 80.88 91 VAL A O 1
ATOM 752 N N . GLY A 1 92 ? 15.534 11.877 -9.505 1.00 88.06 92 GLY A N 1
ATOM 753 C CA . GLY A 1 92 ? 16.170 12.408 -8.301 1.00 88.06 92 GLY A CA 1
ATOM 754 C C . GLY A 1 92 ? 15.457 11.984 -7.009 1.00 88.06 92 GLY A C 1
ATOM 755 O O . GLY A 1 92 ? 14.222 11.937 -6.934 1.00 88.06 92 GLY A O 1
ATOM 756 N N . ARG A 1 93 ? 16.241 11.732 -5.953 1.00 88.69 93 ARG A N 1
ATOM 757 C CA . ARG A 1 93 ? 15.756 11.294 -4.630 1.00 88.69 93 ARG A CA 1
ATOM 758 C C . ARG A 1 93 ? 14.618 12.160 -4.055 1.00 88.69 93 ARG A C 1
ATOM 760 O O . ARG A 1 93 ? 13.653 11.581 -3.557 1.00 88.69 93 ARG A O 1
ATOM 767 N N . PRO A 1 94 ? 14.628 13.507 -4.169 1.00 91.94 94 PRO A N 1
ATOM 768 C CA . PRO A 1 94 ? 13.532 14.334 -3.655 1.00 91.94 94 PRO A CA 1
ATOM 769 C C . PRO A 1 94 ? 12.186 14.054 -4.333 1.00 91.94 94 PRO A C 1
ATOM 771 O O . PRO A 1 94 ? 11.141 14.047 -3.678 1.00 91.94 94 PRO A O 1
ATOM 774 N N . LEU A 1 95 ? 12.192 13.803 -5.646 1.00 90.75 95 LEU A N 1
ATOM 775 C CA . LEU A 1 95 ? 10.975 13.498 -6.391 1.00 90.75 95 LEU A CA 1
ATOM 776 C C . LEU A 1 95 ? 10.494 12.074 -6.089 1.00 90.75 95 LEU A C 1
ATOM 778 O O . LEU A 1 95 ? 9.303 11.891 -5.834 1.00 90.75 95 LEU A O 1
ATOM 782 N N . LYS A 1 96 ? 11.411 11.097 -6.004 1.00 91.62 96 LYS A N 1
ATOM 783 C CA . LYS A 1 96 ? 11.097 9.735 -5.536 1.00 91.62 96 LYS A CA 1
ATOM 784 C C . LYS A 1 96 ? 10.415 9.764 -4.170 1.00 91.62 96 LYS A C 1
ATOM 786 O O . LYS A 1 96 ? 9.352 9.169 -4.017 1.00 91.62 96 LYS A O 1
ATOM 791 N N . ARG A 1 97 ? 10.945 10.537 -3.217 1.00 93.88 97 ARG A N 1
ATOM 792 C CA . ARG A 1 97 ? 10.341 10.693 -1.887 1.00 93.88 97 ARG A CA 1
ATOM 793 C C . ARG A 1 97 ? 8.928 11.266 -1.951 1.00 93.88 97 ARG A C 1
ATOM 795 O O . ARG A 1 97 ? 8.017 10.736 -1.325 1.0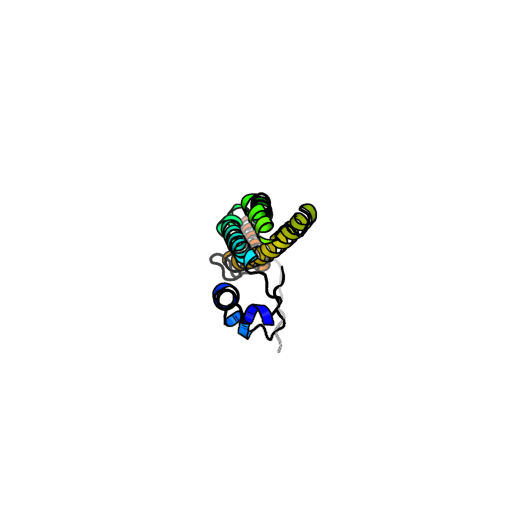0 93.88 97 ARG A O 1
ATOM 802 N N . LYS A 1 98 ? 8.701 12.314 -2.751 1.00 94.12 98 LYS A N 1
ATOM 803 C CA . LYS A 1 98 ? 7.354 12.887 -2.938 1.00 94.12 98 LYS A CA 1
ATOM 804 C C . LYS A 1 98 ? 6.366 11.860 -3.500 1.00 94.12 98 LYS A C 1
ATOM 806 O O . LYS A 1 98 ? 5.218 11.816 -3.055 1.00 94.12 98 LYS A O 1
ATOM 811 N N . VAL A 1 99 ? 6.796 11.051 -4.468 1.00 92.62 99 VAL A N 1
ATOM 812 C CA . VAL A 1 99 ? 5.973 9.980 -5.050 1.00 92.62 99 VAL A CA 1
ATOM 813 C C . VAL A 1 99 ? 5.693 8.894 -4.013 1.00 92.62 99 VAL A C 1
ATOM 815 O O . VAL A 1 99 ? 4.531 8.530 -3.847 1.00 92.62 99 VAL A O 1
ATOM 818 N N . TYR A 1 100 ? 6.714 8.451 -3.275 1.00 94.50 100 TYR A N 1
ATOM 819 C CA . TYR A 1 100 ? 6.596 7.489 -2.179 1.00 94.50 100 TYR A CA 1
ATOM 820 C C . TYR A 1 100 ? 5.544 7.933 -1.159 1.00 94.50 100 TYR A C 1
ATOM 822 O O . TYR A 1 100 ? 4.544 7.241 -0.975 1.00 94.50 100 TYR A O 1
ATOM 830 N N . CYS A 1 101 ? 5.689 9.134 -0.588 1.00 95.31 101 CYS A N 1
ATOM 831 C CA . CYS A 1 101 ? 4.763 9.654 0.420 1.00 95.31 101 CYS A CA 1
ATOM 832 C C . CYS A 1 101 ? 3.317 9.693 -0.093 1.00 95.31 101 CYS A C 1
ATOM 834 O O . CYS A 1 101 ? 2.388 9.291 0.607 1.00 95.31 101 CYS A O 1
ATOM 836 N N . LYS A 1 102 ? 3.104 10.167 -1.329 1.00 95.69 102 LYS A N 1
ATOM 837 C CA . LYS A 1 102 ? 1.763 10.236 -1.930 1.00 95.69 102 LYS A CA 1
ATOM 838 C C . LYS A 1 102 ? 1.172 8.850 -2.166 1.00 95.69 102 LYS A C 1
ATOM 840 O O . LYS A 1 102 ? -0.022 8.658 -1.939 1.00 95.69 102 LYS A O 1
ATOM 845 N N . LEU A 1 103 ? 1.982 7.907 -2.636 1.00 93.94 103 LEU A N 1
ATOM 846 C CA . LEU A 1 103 ? 1.551 6.546 -2.919 1.00 93.94 103 LEU A CA 1
ATOM 847 C C . LEU A 1 103 ? 1.182 5.822 -1.625 1.00 93.94 103 LEU A C 1
ATOM 849 O O . LEU A 1 103 ? 0.055 5.346 -1.508 1.00 93.94 103 LEU A O 1
ATOM 853 N N . VAL A 1 104 ? 2.077 5.820 -0.636 1.00 95.81 104 VAL A N 1
ATOM 854 C CA . VAL A 1 104 ? 1.844 5.195 0.673 1.00 95.81 104 VAL A CA 1
ATOM 855 C C . VAL A 1 104 ? 0.596 5.776 1.329 1.00 95.81 104 VAL A C 1
ATOM 857 O O . VAL A 1 104 ? -0.282 5.017 1.728 1.00 95.81 104 VAL A O 1
ATOM 860 N N . LYS A 1 105 ? 0.439 7.106 1.335 1.00 96.12 105 LYS A N 1
ATOM 861 C CA . LYS A 1 105 ? -0.756 7.776 1.871 1.00 96.12 105 LYS A CA 1
ATOM 862 C C . LYS A 1 105 ? -2.051 7.313 1.204 1.00 96.12 105 LYS A C 1
ATOM 864 O O . LYS A 1 105 ? -3.019 7.005 1.895 1.00 96.12 105 LYS A O 1
ATOM 869 N N . LYS A 1 106 ? -2.087 7.245 -0.131 1.00 95.44 106 LYS A N 1
ATOM 870 C CA . LYS A 1 106 ? -3.286 6.805 -0.864 1.00 95.44 106 LYS A CA 1
ATOM 871 C C . LYS A 1 106 ? -3.638 5.350 -0.569 1.00 95.44 106 LYS A C 1
ATOM 873 O O . LYS A 1 106 ? -4.795 5.056 -0.280 1.00 95.44 106 LYS A O 1
ATOM 878 N N . VAL A 1 107 ? -2.649 4.456 -0.628 1.00 94.88 107 VAL A N 1
ATOM 879 C CA . VAL A 1 107 ? -2.860 3.023 -0.377 1.00 94.88 107 VAL A CA 1
ATOM 880 C C . VAL A 1 107 ? -3.298 2.802 1.071 1.00 94.88 107 VAL A C 1
ATOM 882 O O . VAL A 1 107 ? -4.261 2.076 1.312 1.00 94.88 107 VAL A O 1
ATOM 885 N N . PHE A 1 108 ? -2.654 3.483 2.021 1.00 95.69 108 PHE A N 1
ATOM 886 C CA . PHE A 1 108 ? -3.016 3.438 3.431 1.00 95.69 108 PHE A CA 1
ATOM 887 C C . PHE A 1 108 ? -4.472 3.845 3.658 1.00 95.69 108 PHE A C 1
ATOM 889 O O . PHE A 1 108 ? -5.229 3.058 4.213 1.00 95.69 108 PHE A O 1
ATOM 896 N N . HIS A 1 109 ? -4.900 5.021 3.190 1.00 94.31 109 HIS A N 1
ATOM 897 C CA . HIS A 1 109 ? -6.272 5.486 3.421 1.00 94.31 109 HIS A CA 1
ATOM 898 C C . HIS A 1 109 ? -7.324 4.570 2.795 1.00 94.31 109 HIS A C 1
ATOM 900 O O . HIS A 1 109 ? -8.330 4.283 3.439 1.00 94.31 109 HIS A O 1
ATOM 906 N N . ALA A 1 110 ? -7.081 4.070 1.579 1.00 93.56 110 ALA A N 1
ATOM 907 C CA . ALA A 1 110 ? -7.993 3.133 0.929 1.00 93.56 110 ALA A CA 1
ATOM 908 C C . ALA A 1 110 ? -8.166 1.843 1.751 1.00 93.56 110 ALA A C 1
ATOM 910 O O . ALA A 1 110 ? -9.274 1.329 1.897 1.00 93.56 110 ALA A O 1
ATOM 911 N N . ARG A 1 111 ? -7.074 1.321 2.318 1.00 92.94 111 ARG A N 1
ATOM 912 C CA . ARG A 1 111 ? -7.096 0.098 3.129 1.00 92.94 111 ARG A CA 1
ATOM 913 C C . ARG A 1 111 ? -7.640 0.318 4.530 1.00 92.94 111 ARG A C 1
ATOM 915 O O . ARG A 1 111 ? -8.456 -0.481 4.973 1.00 92.94 111 ARG A O 1
ATOM 922 N N . PHE A 1 112 ? -7.215 1.383 5.199 1.00 91.50 112 PHE A N 1
ATOM 923 C CA . PHE A 1 112 ? -7.694 1.726 6.530 1.00 91.50 112 PHE A CA 1
ATOM 924 C C . PHE A 1 112 ? -9.197 2.004 6.509 1.00 91.50 112 PHE A C 1
ATOM 926 O O . PHE A 1 112 ? -9.903 1.482 7.360 1.00 91.50 112 PHE A O 1
ATOM 933 N N . GLY A 1 113 ? -9.699 2.749 5.516 1.00 91.44 113 GLY A N 1
ATOM 934 C CA . GLY A 1 113 ? -11.134 2.996 5.354 1.00 91.44 113 GLY A CA 1
ATOM 935 C C . GLY A 1 113 ? -11.929 1.695 5.257 1.00 91.44 113 GLY A C 1
ATOM 936 O O . GLY A 1 113 ? -12.830 1.470 6.056 1.00 91.44 113 GLY A O 1
ATOM 937 N N . ALA A 1 114 ? -11.508 0.783 4.376 1.00 91.81 114 ALA A N 1
ATOM 938 C CA . ALA A 1 114 ? -12.163 -0.515 4.227 1.00 91.81 114 ALA A CA 1
ATOM 939 C C . ALA A 1 114 ? -12.142 -1.364 5.515 1.00 91.81 114 ALA A C 1
ATOM 941 O O . ALA A 1 114 ? -13.121 -2.042 5.817 1.00 91.81 114 ALA A O 1
ATOM 942 N N . GLU A 1 115 ? -11.046 -1.361 6.280 1.00 91.00 115 GLU A N 1
ATOM 943 C CA . GLU A 1 115 ? -10.988 -2.083 7.561 1.00 91.00 115 GLU A CA 1
ATOM 944 C C . GLU A 1 115 ? -11.797 -1.390 8.664 1.00 91.00 115 GLU A C 1
ATOM 946 O O . GLU A 1 115 ? -12.429 -2.060 9.480 1.00 91.00 115 GLU A O 1
ATOM 951 N N . PHE A 1 116 ? -11.842 -0.060 8.672 1.00 89.88 116 PHE A N 1
ATOM 952 C CA . PHE A 1 116 ? -12.636 0.710 9.622 1.00 89.88 116 PHE A CA 1
ATOM 953 C C . PHE A 1 116 ? -14.140 0.560 9.373 1.00 89.88 116 PHE A C 1
ATOM 955 O O . PHE A 1 116 ? -14.917 0.477 10.323 1.00 89.88 116 PHE A O 1
ATOM 962 N N . ASP A 1 117 ? -14.564 0.450 8.116 1.00 90.06 117 ASP A N 1
ATOM 963 C CA . ASP A 1 117 ? -15.960 0.178 7.775 1.00 90.06 117 ASP A CA 1
ATOM 964 C C . ASP A 1 117 ? -16.376 -1.229 8.222 1.00 90.06 117 ASP A C 1
ATOM 966 O O . ASP A 1 117 ? -17.401 -1.384 8.886 1.00 90.06 117 ASP A O 1
ATOM 970 N N . LYS A 1 118 ? -15.527 -2.243 7.996 1.00 89.56 118 LYS A N 1
ATOM 971 C CA . LYS A 1 118 ? -15.741 -3.595 8.549 1.00 89.56 118 LYS A CA 1
ATOM 972 C C . LYS A 1 118 ? -15.791 -3.595 10.074 1.00 89.56 118 LYS A C 1
ATOM 974 O O . LYS A 1 118 ? -16.572 -4.332 10.671 1.00 89.56 118 LYS A O 1
ATOM 979 N N . PHE A 1 119 ? -14.938 -2.801 10.717 1.00 88.94 119 PHE A N 1
ATOM 980 C CA . PHE A 1 119 ? -14.946 -2.633 12.165 1.00 88.94 119 PHE A CA 1
ATOM 981 C C . PHE A 1 119 ? -16.290 -2.061 12.638 1.00 88.94 119 PHE A C 1
ATOM 983 O O . PHE A 1 119 ? -16.915 -2.612 13.546 1.00 88.94 119 PHE A O 1
ATOM 990 N N . LYS A 1 120 ? -16.780 -0.995 11.995 1.00 86.69 120 LYS A N 1
ATOM 991 C CA . LYS A 1 120 ? -18.081 -0.394 12.317 1.00 86.69 120 LYS A CA 1
ATOM 992 C C . LYS A 1 120 ? -19.231 -1.369 12.133 1.00 86.69 120 LYS A C 1
ATOM 994 O O . LYS A 1 120 ? -20.109 -1.422 12.991 1.00 86.69 120 LYS A O 1
ATOM 999 N N . GLU A 1 121 ? -19.227 -2.134 11.050 1.00 86.38 121 GLU A N 1
ATOM 1000 C CA . GLU A 1 121 ? -20.256 -3.136 10.778 1.00 86.38 121 GLU A CA 1
ATOM 1001 C C . GLU A 1 121 ? -20.323 -4.180 11.902 1.00 86.38 121 GLU A C 1
ATOM 1003 O O . GLU A 1 121 ? -21.405 -4.509 12.384 1.00 86.38 121 GLU A O 1
ATOM 1008 N N . LYS A 1 122 ? -19.160 -4.627 12.391 1.00 85.19 122 LYS A N 1
ATOM 1009 C CA . LYS A 1 122 ? -19.052 -5.641 13.449 1.00 85.19 122 LYS A CA 1
ATOM 1010 C C . LYS A 1 122 ? -19.368 -5.137 14.856 1.00 85.19 122 LYS A C 1
ATOM 1012 O O . LYS A 1 122 ? -19.855 -5.928 15.658 1.00 85.19 122 LYS A O 1
ATOM 1017 N N . HIS A 1 123 ? -19.064 -3.875 15.173 1.00 81.75 123 HIS A N 1
ATOM 1018 C CA . HIS A 1 123 ? -19.112 -3.369 16.561 1.00 81.75 123 HIS A CA 1
ATOM 1019 C C . HIS A 1 123 ? -20.112 -2.245 16.806 1.00 81.75 123 HIS A C 1
ATOM 1021 O O . HIS A 1 123 ? -20.499 -2.019 17.946 1.00 81.75 123 HIS A O 1
ATOM 1027 N N . THR A 1 124 ? -20.538 -1.535 15.763 1.00 73.12 124 THR A N 1
ATOM 1028 C CA . THR A 1 124 ? -21.415 -0.354 15.881 1.00 73.12 124 THR A CA 1
ATOM 1029 C C . THR A 1 124 ? -22.703 -0.460 15.060 1.00 73.12 124 THR A C 1
ATOM 1031 O O . THR A 1 124 ? -23.508 0.468 15.055 1.00 73.12 124 THR A O 1
ATOM 1034 N N . GLY A 1 125 ? -22.913 -1.578 14.357 1.00 64.50 125 GLY A N 1
ATOM 1035 C CA . GLY A 1 125 ? -24.147 -1.844 13.621 1.00 64.50 125 GLY A CA 1
ATOM 1036 C C . GLY A 1 125 ? -25.360 -2.037 14.542 1.00 64.50 125 GLY A C 1
ATOM 1037 O O . GLY A 1 125 ? -25.226 -2.442 15.695 1.00 64.50 125 GLY A O 1
ATOM 1038 N N . ARG A 1 126 ? -26.569 -1.801 14.008 1.00 59.19 126 ARG A N 1
ATOM 1039 C CA . ARG A 1 126 ? -27.837 -1.961 14.757 1.00 59.19 126 ARG A CA 1
ATOM 1040 C C . ARG A 1 126 ? -28.049 -3.368 15.329 1.00 59.19 126 ARG A C 1
ATOM 1042 O O . ARG A 1 126 ? -28.700 -3.507 16.349 1.00 59.19 126 ARG A O 1
ATOM 1049 N N . HIS A 1 127 ? -27.471 -4.392 14.702 1.00 61.16 127 HIS A N 1
ATOM 1050 C CA . HIS A 1 127 ? -27.656 -5.798 15.084 1.00 61.16 127 HIS A CA 1
ATOM 1051 C C . HIS A 1 127 ? -26.504 -6.369 15.927 1.00 61.16 127 HIS A C 1
ATOM 1053 O O . HIS A 1 127 ? -26.382 -7.585 16.077 1.00 61.16 127 HIS A O 1
ATOM 1059 N N . VAL A 1 128 ? -25.608 -5.525 16.446 1.00 64.00 128 VAL A N 1
ATOM 1060 C CA . VAL A 1 128 ? -24.481 -5.999 17.258 1.00 64.00 128 VAL A CA 1
ATOM 1061 C C . VAL A 1 128 ? -24.996 -6.490 18.613 1.00 64.00 128 VAL A C 1
ATOM 1063 O O . VAL A 1 128 ? -25.823 -5.834 19.245 1.00 64.00 128 VAL A O 1
ATOM 1066 N N . LYS A 1 129 ? -24.513 -7.653 19.078 1.00 52.06 129 LYS A N 1
ATOM 1067 C CA . LYS A 1 129 ? -24.886 -8.238 20.380 1.00 52.06 129 LYS A CA 1
ATOM 1068 C C . LYS A 1 129 ? -24.715 -7.204 21.503 1.00 52.06 129 LYS A C 1
ATOM 1070 O O . LYS A 1 129 ? -23.604 -6.749 21.753 1.00 52.06 129 LYS A O 1
ATOM 1075 N N . GLY A 1 130 ? -25.813 -6.867 22.183 1.00 55.41 130 GLY A N 1
ATOM 1076 C CA . GLY A 1 130 ? -25.854 -5.860 23.252 1.00 55.41 130 GLY A CA 1
ATOM 1077 C C . GLY A 1 130 ? -26.385 -4.487 22.820 1.00 55.41 130 GLY A C 1
ATOM 1078 O O . GLY A 1 130 ? -26.654 -3.651 23.681 1.00 55.41 130 GLY A O 1
ATOM 1079 N N . CYS A 1 131 ? -26.597 -4.256 21.521 1.00 46.94 131 CYS A N 1
ATOM 1080 C CA . CYS A 1 131 ? -27.356 -3.107 21.042 1.00 46.94 131 CYS A CA 1
ATOM 1081 C C . CYS A 1 131 ? -28.831 -3.336 21.396 1.00 46.94 131 CYS A C 1
ATOM 1083 O O . CYS A 1 131 ? -29.450 -4.294 20.934 1.00 46.94 131 CYS A O 1
ATOM 1085 N N . GLN A 1 132 ? -29.384 -2.503 22.279 1.00 56.34 132 GLN A N 1
ATOM 1086 C CA . GLN A 1 132 ? -30.827 -2.494 22.483 1.00 56.34 132 GLN A CA 1
ATOM 1087 C C . GLN A 1 132 ? -31.463 -1.936 21.212 1.00 56.34 132 GLN A C 1
ATOM 1089 O O . GLN A 1 132 ? -31.125 -0.833 20.793 1.00 56.34 132 GLN A O 1
ATOM 1094 N N . ASP A 1 133 ? -32.421 -2.664 20.646 1.00 56.47 133 ASP A N 1
ATOM 1095 C CA . ASP A 1 133 ? -33.166 -2.284 19.435 1.00 56.47 133 ASP A CA 1
ATOM 1096 C C . ASP A 1 133 ? -34.050 -1.029 19.624 1.00 56.47 133 ASP A C 1
ATOM 1098 O O . ASP A 1 133 ? -34.836 -0.648 18.758 1.00 56.47 133 ASP A O 1
ATOM 1102 N N . LEU A 1 134 ? -33.936 -0.358 20.776 1.00 61.19 134 LEU A N 1
ATOM 1103 C CA . LEU A 1 134 ? -34.561 0.929 21.016 1.00 61.19 134 LEU A CA 1
ATOM 1104 C C . LEU A 1 134 ? -33.651 2.053 20.503 1.00 61.19 134 LEU A C 1
ATOM 1106 O O . LEU A 1 134 ? -32.545 2.236 21.016 1.00 61.19 134 LEU A O 1
ATOM 1110 N N . PRO A 1 135 ? -34.139 2.900 19.580 1.00 65.88 135 PRO A N 1
ATOM 1111 C CA . PRO A 1 135 ? -33.522 4.183 19.286 1.00 65.88 135 PRO A CA 1
ATOM 1112 C C . PRO A 1 135 ? -33.182 4.930 20.579 1.00 65.88 135 PRO A C 1
ATOM 1114 O O . PRO A 1 135 ? -34.012 5.006 21.483 1.00 65.88 135 PRO A O 1
ATOM 1117 N N . PHE A 1 136 ? -31.999 5.542 20.649 1.00 63.16 136 PHE A N 1
ATOM 1118 C CA . PHE A 1 136 ? -31.514 6.286 21.822 1.00 63.16 136 PHE A CA 1
ATOM 1119 C C . PHE A 1 136 ? -32.563 7.243 22.429 1.00 63.16 136 PHE A C 1
ATOM 1121 O O . PHE A 1 136 ? -32.689 7.359 23.645 1.00 63.16 136 PHE A O 1
ATOM 1128 N N . ARG A 1 137 ? -33.403 7.865 21.587 1.00 62.31 137 ARG A N 1
ATOM 1129 C CA . ARG A 1 137 ? -34.541 8.698 22.020 1.00 62.31 137 ARG A CA 1
ATOM 1130 C C . ARG A 1 137 ? -35.623 7.938 22.794 1.00 62.31 137 ARG A C 1
ATOM 1132 O O . ARG A 1 137 ? -36.161 8.476 23.756 1.00 62.31 137 ARG A O 1
ATOM 1139 N N . LEU A 1 138 ? -35.956 6.717 22.386 1.00 68.12 138 LEU A N 1
ATOM 1140 C CA . LEU A 1 138 ? -36.906 5.858 23.096 1.00 68.12 138 LEU A CA 1
ATOM 1141 C C . LEU A 1 138 ? -36.315 5.363 24.419 1.00 68.12 138 LEU A C 1
ATOM 1143 O O . LEU A 1 138 ? -37.027 5.329 25.418 1.00 68.12 138 LEU A O 1
ATOM 1147 N N . GLN A 1 139 ? -35.012 5.078 24.453 1.00 70.56 139 GLN A N 1
ATOM 1148 C CA . GLN A 1 139 ? -34.286 4.774 25.689 1.00 70.56 139 GLN A CA 1
ATOM 1149 C C . GLN A 1 139 ? -34.313 5.949 26.676 1.00 70.56 139 GLN A C 1
ATOM 1151 O O . GLN A 1 139 ? -34.716 5.773 27.824 1.00 70.56 139 GLN A O 1
ATOM 1156 N N . LEU A 1 140 ? -33.971 7.159 26.218 1.00 69.31 140 LEU A N 1
ATOM 1157 C CA . LEU A 1 140 ? -34.047 8.386 27.018 1.00 69.31 140 LEU A CA 1
ATOM 1158 C C . LEU A 1 140 ? -35.458 8.619 27.560 1.00 69.31 140 LEU A C 1
ATOM 1160 O O . LEU A 1 140 ? -35.613 8.949 28.735 1.00 69.31 140 LEU A O 1
ATOM 1164 N N . ARG A 1 141 ? -36.487 8.409 26.728 1.00 74.44 141 ARG A N 1
ATOM 1165 C CA . ARG A 1 141 ? -37.895 8.545 27.126 1.00 74.44 141 ARG A CA 1
ATOM 1166 C C . ARG A 1 141 ? -38.300 7.502 28.170 1.00 74.44 141 ARG A C 1
ATOM 1168 O O . ARG A 1 141 ? -38.970 7.845 29.137 1.00 74.44 141 ARG A O 1
ATOM 1175 N N . ALA A 1 142 ? -37.868 6.252 28.015 1.00 71.50 142 ALA A N 1
ATOM 1176 C CA . ALA A 1 142 ? -38.139 5.189 28.981 1.00 71.50 142 ALA A CA 1
ATOM 1177 C C . ALA A 1 142 ? -37.432 5.435 30.326 1.00 71.50 142 ALA A C 1
ATOM 1179 O O . ALA A 1 142 ? -38.013 5.197 31.383 1.00 71.50 142 ALA A O 1
ATOM 1180 N N . MET A 1 143 ? -36.199 5.950 30.302 1.00 70.62 143 MET A N 1
ATOM 1181 C CA . MET A 1 143 ? -35.444 6.302 31.509 1.00 70.62 143 MET A CA 1
ATOM 1182 C C . MET A 1 143 ? -36.044 7.511 32.234 1.00 70.62 143 MET A C 1
ATOM 1184 O O . MET A 1 143 ? -36.206 7.471 33.451 1.00 70.62 143 MET A O 1
ATOM 1188 N N . THR A 1 144 ? -36.441 8.554 31.499 1.00 71.06 144 THR A N 1
ATOM 1189 C CA . THR A 1 144 ? -37.123 9.717 32.093 1.00 71.06 144 THR A CA 1
ATOM 1190 C C . THR A 1 144 ? -38.476 9.337 32.681 1.00 71.06 144 THR A C 1
ATOM 1192 O O . THR A 1 144 ? -38.760 9.752 33.801 1.00 71.06 144 THR A O 1
ATOM 1195 N N . GLN A 1 145 ? -39.263 8.489 32.005 1.00 65.56 145 GLN A N 1
ATOM 1196 C CA . GLN A 1 145 ? -40.531 7.970 32.535 1.00 65.56 145 GLN A CA 1
ATOM 1197 C C . GLN A 1 145 ? -40.342 7.115 33.794 1.00 65.56 145 GLN A C 1
ATOM 1199 O O . GLN A 1 145 ? -41.098 7.275 34.748 1.00 65.56 145 GLN A O 1
ATOM 1204 N N . LYS A 1 146 ? -39.314 6.257 33.855 1.00 62.53 146 LYS A N 1
ATOM 1205 C CA . LYS A 1 146 ? -38.989 5.506 35.081 1.00 62.53 146 LYS A CA 1
ATOM 1206 C C . LYS A 1 146 ? -38.627 6.432 36.245 1.00 62.53 146 LYS A C 1
ATOM 1208 O O . LYS A 1 146 ? -39.157 6.246 37.335 1.00 62.53 146 LYS A O 1
ATOM 1213 N N . GLY A 1 147 ? -37.821 7.468 36.002 1.00 58.28 147 GLY A N 1
ATOM 1214 C CA . GLY A 1 147 ? -37.493 8.475 37.017 1.00 58.28 147 GLY A CA 1
ATOM 1215 C C . GLY A 1 147 ? -38.707 9.284 37.492 1.00 58.28 147 GLY A C 1
ATOM 1216 O O . GLY A 1 147 ? -38.796 9.622 38.670 1.00 58.28 147 GLY A O 1
ATOM 1217 N N . THR A 1 148 ? -39.686 9.544 36.616 1.00 55.97 148 THR A N 1
ATOM 1218 C CA . THR A 1 148 ? -40.931 10.232 37.012 1.00 55.97 148 THR A CA 1
ATOM 1219 C C . THR A 1 148 ? -41.838 9.335 37.851 1.00 55.97 148 THR A C 1
ATOM 1221 O O . THR A 1 148 ? -42.432 9.804 38.817 1.00 55.97 148 THR A O 1
ATOM 1224 N N . VAL A 1 149 ? -41.922 8.040 37.527 1.00 56.47 149 VAL A N 1
ATOM 1225 C CA . VAL A 1 149 ? -42.726 7.065 38.284 1.00 56.47 149 VAL A CA 1
ATOM 1226 C C . VAL A 1 149 ? -42.105 6.765 39.654 1.00 56.47 149 VAL A C 1
ATOM 1228 O O . VAL A 1 149 ? -42.837 6.629 40.633 1.00 56.47 149 VAL A O 1
ATOM 1231 N N . GLU A 1 150 ? -40.776 6.704 39.765 1.00 53.31 150 GLU A N 1
ATOM 1232 C CA . GLU A 1 150 ? -40.102 6.528 41.060 1.00 53.31 150 GLU A CA 1
ATOM 1233 C C . GLU A 1 150 ? -40.215 7.765 41.961 1.00 53.31 150 GLU A C 1
ATOM 1235 O O . GLU A 1 150 ? -40.453 7.612 43.159 1.00 53.31 150 GLU A O 1
ATOM 1240 N N . ASN A 1 151 ? -40.146 8.983 41.409 1.00 50.47 151 ASN A N 1
ATOM 1241 C CA . ASN A 1 151 ? -40.403 10.203 42.184 1.00 50.47 151 ASN A CA 1
ATOM 1242 C C . ASN A 1 151 ? -41.879 10.350 42.587 1.00 50.47 151 ASN A C 1
ATOM 1244 O O . ASN A 1 151 ? -42.157 10.759 43.711 1.00 50.47 151 ASN A O 1
ATOM 1248 N N . ALA A 1 152 ? -42.829 9.952 41.733 1.00 51.16 152 ALA A N 1
ATOM 1249 C CA . ALA A 1 152 ? -44.254 9.954 42.077 1.00 51.16 152 ALA A CA 1
ATOM 1250 C C . ALA A 1 152 ? -44.590 8.955 43.201 1.00 51.16 152 ALA A C 1
ATOM 1252 O O . ALA A 1 152 ? -45.431 9.241 44.047 1.00 51.16 152 ALA A O 1
ATOM 1253 N N . LYS A 1 153 ? -43.898 7.808 43.267 1.00 47.41 153 LYS A N 1
ATOM 1254 C CA . LYS A 1 153 ? -44.044 6.846 44.375 1.00 47.41 153 LYS A CA 1
ATOM 1255 C C . LYS A 1 153 ? -43.416 7.325 45.687 1.00 47.41 153 LYS A C 1
ATOM 1257 O O . LYS A 1 153 ? -43.887 6.929 46.745 1.00 47.41 153 LYS A O 1
ATOM 1262 N N . ARG A 1 154 ? -42.382 8.175 45.641 1.00 47.50 154 ARG A N 1
ATOM 1263 C CA . ARG A 1 154 ? -41.728 8.741 46.839 1.00 47.50 154 ARG A CA 1
ATOM 1264 C C . ARG A 1 154 ? -42.488 9.914 47.468 1.00 47.50 154 ARG A C 1
ATOM 1266 O O . ARG A 1 154 ? -42.274 10.195 48.640 1.00 47.50 154 ARG A O 1
ATOM 1273 N N . HIS A 1 155 ? -43.383 10.565 46.726 1.00 45.25 15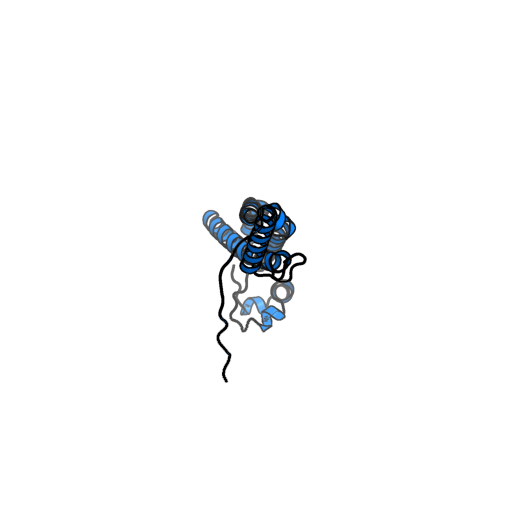5 HIS A N 1
ATOM 1274 C CA . HIS A 1 155 ? -44.233 11.657 47.227 1.00 45.25 155 HIS A CA 1
ATOM 1275 C C . HIS A 1 155 ? -45.717 11.280 47.387 1.00 45.25 155 HIS A C 1
ATOM 1277 O O . HIS A 1 155 ? -46.543 12.150 47.630 1.00 45.25 155 HIS A O 1
ATOM 1283 N N . GLY A 1 156 ? -46.066 9.994 47.277 1.00 39.00 156 GLY A N 1
ATOM 1284 C CA . GLY A 1 156 ? -47.450 9.506 47.323 1.00 39.00 156 GLY A CA 1
ATOM 1285 C C . GLY A 1 156 ? -47.916 8.926 48.663 1.00 39.00 156 GLY A C 1
ATOM 1286 O O . GLY A 1 156 ? -48.838 8.116 48.656 1.00 39.00 156 GLY A O 1
ATOM 1287 N N . HIS A 1 157 ? -47.293 9.278 49.791 1.00 39.03 157 HIS A N 1
ATOM 1288 C CA . HIS A 1 157 ? -47.793 8.896 51.117 1.00 39.03 157 HIS A CA 1
ATOM 1289 C C . HIS A 1 157 ? -47.941 10.146 51.987 1.00 39.03 157 HIS A C 1
ATOM 1291 O O . HIS A 1 157 ? -46.991 10.588 52.627 1.00 39.03 157 HIS A O 1
ATOM 1297 N N . GLY A 1 158 ? -49.132 10.740 51.944 1.00 33.91 158 GLY A N 1
ATOM 1298 C CA . GLY A 1 158 ? -49.484 11.929 52.710 1.00 33.91 158 GLY A CA 1
ATOM 1299 C C . GLY A 1 158 ? -50.885 12.428 52.369 1.00 33.91 158 GLY A C 1
ATOM 1300 O O . GLY A 1 158 ? -51.021 13.325 51.550 1.00 33.91 158 GLY A O 1
ATOM 1301 N N . GLU A 1 159 ? -51.860 11.808 53.032 1.00 35.34 159 GLU A N 1
ATOM 1302 C CA . GLU A 1 159 ? -53.157 12.356 53.464 1.00 35.34 159 GLU A CA 1
ATOM 1303 C C . GLU A 1 159 ? -54.342 12.540 52.493 1.00 35.34 159 GLU A C 1
ATOM 1305 O O . GLU A 1 159 ? -54.239 12.975 51.347 1.00 35.34 159 GLU A O 1
ATOM 1310 N N . ASP A 1 160 ? -55.479 12.136 53.067 1.00 38.22 160 ASP A N 1
ATOM 1311 C CA . ASP A 1 160 ? -56.860 12.056 52.603 1.00 38.22 160 ASP A CA 1
ATOM 1312 C C . ASP A 1 160 ? -57.565 13.414 52.406 1.00 38.22 160 ASP A C 1
ATOM 1314 O O . ASP A 1 160 ? -57.145 14.450 52.913 1.00 38.22 160 ASP A O 1
ATOM 1318 N N . ASP A 1 161 ? -58.725 13.310 51.744 1.00 40.41 161 ASP A N 1
ATOM 1319 C CA . ASP A 1 161 ? -59.914 14.174 51.808 1.00 40.41 161 ASP A CA 1
ATOM 1320 C C . ASP A 1 161 ? -59.832 15.617 51.270 1.00 40.41 161 ASP A C 1
ATOM 1322 O O . ASP A 1 161 ? -59.273 16.525 51.871 1.00 40.41 161 ASP A O 1
ATOM 1326 N N . ASN A 1 162 ? -60.566 15.924 50.190 1.00 35.34 162 ASN A N 1
ATOM 1327 C CA . ASN A 1 162 ? -62.014 16.199 50.244 1.00 35.34 162 ASN A CA 1
ATOM 1328 C C . ASN A 1 162 ? -62.526 16.816 48.916 1.00 35.34 162 ASN A C 1
ATOM 1330 O O . ASN A 1 162 ? -61.921 17.719 48.348 1.00 35.34 162 ASN A O 1
ATOM 1334 N N . ASP A 1 163 ? -63.699 16.348 48.488 1.00 40.78 163 ASP A N 1
ATOM 1335 C CA . ASP A 1 163 ? -64.788 17.097 47.836 1.00 40.78 163 ASP A CA 1
ATOM 1336 C C . ASP A 1 163 ? -64.533 17.980 46.578 1.00 40.78 163 ASP A C 1
ATOM 1338 O O . ASP A 1 163 ? -64.028 19.099 46.659 1.00 40.78 163 ASP A O 1
ATOM 1342 N N . LYS A 1 164 ? -65.057 17.546 45.409 1.00 39.34 164 LYS A N 1
ATOM 1343 C CA . LYS A 1 164 ? -66.144 18.241 44.655 1.00 39.34 164 LYS A CA 1
ATOM 1344 C C . LYS A 1 164 ? -66.411 17.675 43.240 1.00 39.34 164 LYS A C 1
ATOM 1346 O O . LYS A 1 164 ? -65.630 17.826 42.311 1.00 39.34 164 LYS A O 1
ATOM 1351 N N . LYS A 1 165 ? -67.618 17.106 43.100 1.00 38.34 165 LYS A N 1
ATOM 1352 C CA . LYS A 1 165 ? -68.619 17.213 42.002 1.00 38.34 165 LYS A CA 1
ATOM 1353 C C . LYS A 1 165 ? -68.185 17.168 40.505 1.00 38.34 165 LYS A C 1
ATOM 1355 O O . LYS A 1 165 ? -67.709 18.147 39.952 1.00 38.34 165 LYS A O 1
ATOM 1360 N N . ARG A 1 166 ? -68.549 16.034 39.859 1.00 37.84 166 ARG A N 1
ATOM 1361 C CA . ARG A 1 166 ? -69.196 15.760 38.524 1.00 37.84 166 ARG A CA 1
ATOM 1362 C C . ARG A 1 166 ? -69.449 16.932 37.524 1.00 37.84 166 ARG A C 1
ATOM 1364 O O . ARG A 1 166 ? -69.699 18.033 37.993 1.00 37.84 166 ARG A O 1
ATOM 1371 N N . PRO A 1 167 ? -69.637 16.700 36.186 1.00 45.94 167 PRO A N 1
ATOM 1372 C CA . PRO A 1 167 ? -70.203 15.476 35.584 1.00 45.94 167 PRO A CA 1
ATOM 1373 C C . PRO A 1 167 ? -69.603 14.962 34.252 1.00 45.94 167 PRO A C 1
ATOM 1375 O O . PRO A 1 167 ? -68.946 15.654 33.481 1.00 45.94 167 PRO A O 1
ATOM 1378 N N . ALA A 1 168 ? -69.957 13.708 33.957 1.00 53.22 168 ALA A N 1
ATOM 1379 C CA . ALA A 1 168 ? -69.742 13.013 32.695 1.00 53.22 168 ALA A CA 1
ATOM 1380 C C . ALA A 1 168 ? -70.517 13.640 31.517 1.00 53.22 168 ALA A C 1
ATOM 1382 O O . ALA A 1 168 ? -71.711 13.925 31.632 1.00 53.22 168 ALA A O 1
ATOM 1383 N N . LYS A 1 169 ? -69.875 13.741 30.344 1.00 45.25 169 LYS A N 1
ATOM 1384 C CA . LYS A 1 169 ? -70.551 13.954 29.054 1.00 45.25 169 LYS A CA 1
ATOM 1385 C C . LYS A 1 169 ? -70.249 12.818 28.069 1.00 45.25 169 LYS A C 1
ATOM 1387 O O . LYS A 1 169 ? -69.153 12.681 27.546 1.00 45.25 169 LYS A O 1
ATOM 1392 N N . ARG A 1 170 ? -71.299 12.009 27.894 1.00 40.69 170 ARG A N 1
ATOM 1393 C CA . ARG A 1 170 ? -71.728 11.163 26.764 1.00 40.69 170 ARG A CA 1
ATOM 1394 C C . ARG A 1 170 ? -70.875 11.169 25.482 1.00 40.69 170 ARG A C 1
ATOM 1396 O O . ARG A 1 170 ? -70.734 12.196 24.828 1.00 40.69 170 ARG A O 1
ATOM 1403 N N . LYS A 1 171 ? -70.526 9.952 25.045 1.00 43.75 171 LYS A N 1
ATOM 1404 C CA . LYS A 1 171 ? -70.331 9.565 23.637 1.00 43.75 171 LYS A CA 1
ATOM 1405 C C . LYS A 1 171 ? -71.653 9.663 22.856 1.00 43.75 171 LYS A C 1
ATOM 1407 O O . LYS A 1 171 ? -72.673 9.151 23.315 1.00 43.75 171 LYS A O 1
ATOM 1412 N N . LYS A 1 172 ? -71.586 10.232 21.656 1.00 44.66 172 LYS A N 1
ATOM 1413 C CA . LYS A 1 172 ? -72.343 9.870 20.443 1.00 44.66 172 LYS A CA 1
ATOM 1414 C C . LYS A 1 172 ? -71.311 10.015 19.312 1.00 44.66 172 LYS A C 1
ATOM 1416 O O . LYS A 1 172 ? -70.537 10.965 19.361 1.00 44.66 172 LYS A O 1
ATOM 1421 N N . GLY A 1 173 ? -71.090 9.027 18.458 1.00 40.03 173 GLY A N 1
ATOM 1422 C CA . GLY A 1 173 ? -72.086 8.348 17.637 1.00 40.03 173 GLY A CA 1
ATOM 1423 C C . GLY A 1 173 ? -71.775 8.800 16.224 1.00 40.03 173 GLY A C 1
ATOM 1424 O O . GLY A 1 173 ? -71.974 10.010 15.998 1.00 40.03 173 GLY A O 1
#